Protein AF-A0A925BGY3-F1 (afdb_monomer_lite)

Sequence (94 aa):
MAVVFTFSPTKLGAQEQCGFAQSIDFPIDTNLFRIAQDFGSPSPRHQGRYHTGEDWYGIRGESFGQPVRAIAAGRVTYSAVNGWGRDGGVVIIE

Secondary structure (DSSP, 8-state):
-------------S-S--SS-S----SS-TTTEEEEE-TT-EEGGGTTEEPSS-EEEESTTTSTT-----SSS--EEEEETTTTTTS--EEEE-

Radius of gyration: 20.86 Å; chains: 1; bounding box: 48×37×63 Å

Foldseek 3Di:
DDDDDDDDDDPPPVDPPDDDFPFFDFQADCVFKDWPDAFQQQDVVVVRDTDHHTDIDGDVPPPPPGGGHGRTDFDFPDWDQCPPHPVGTDTDGD

pLDDT: mean 81.5, std 13.08, range [51.66, 95.5]

Structure (mmCIF, N/CA/C/O backbone):
data_AF-A0A925BGY3-F1
#
_entry.id   AF-A0A925BGY3-F1
#
loop_
_atom_site.group_PDB
_atom_site.id
_atom_site.type_symbol
_atom_site.label_atom_id
_atom_site.label_alt_id
_atom_site.label_comp_id
_atom_site.label_asym_id
_atom_site.label_entity_id
_atom_site.label_seq_id
_atom_site.pdbx_PDB_ins_code
_atom_site.Cartn_x
_atom_site.Cartn_y
_atom_site.Cartn_z
_atom_site.occupancy
_atom_site.B_iso_or_equiv
_atom_site.auth_seq_id
_atom_site.auth_comp_id
_atom_site.auth_asym_id
_atom_site.auth_atom_id
_atom_site.pdbx_PDB_model_num
ATOM 1 N N . MET A 1 1 ? -32.362 20.606 50.921 1.00 51.66 1 MET A N 1
ATOM 2 C CA . MET A 1 1 ? -32.637 19.731 49.762 1.00 51.66 1 MET A CA 1
ATOM 3 C C . MET A 1 1 ? -31.355 19.682 48.944 1.00 51.66 1 MET A C 1
ATOM 5 O O . MET A 1 1 ? -30.956 20.718 48.433 1.00 51.66 1 MET A O 1
ATOM 9 N N . ALA A 1 2 ? -30.628 18.564 48.964 1.00 52.03 2 ALA A N 1
ATOM 10 C CA . ALA A 1 2 ? -29.334 18.442 48.289 1.00 52.03 2 ALA A CA 1
ATOM 11 C C . ALA A 1 2 ? -29.539 17.772 46.927 1.00 52.03 2 ALA A C 1
ATOM 13 O O . ALA A 1 2 ? -30.122 16.692 46.856 1.00 52.03 2 ALA A O 1
ATOM 14 N N . VAL A 1 3 ? -29.095 18.431 45.858 1.00 61.19 3 VAL A N 1
ATOM 15 C CA . VAL A 1 3 ? -29.121 17.887 44.497 1.00 61.19 3 VAL A CA 1
ATOM 16 C C . VAL A 1 3 ? -27.836 17.091 44.298 1.00 61.19 3 VAL A C 1
ATOM 18 O O . VAL A 1 3 ? -26.742 17.649 44.344 1.00 61.19 3 VAL A O 1
ATOM 21 N N . VAL A 1 4 ? -27.970 15.780 44.115 1.00 71.62 4 VAL A N 1
ATOM 22 C CA . VAL A 1 4 ? -26.855 14.890 43.787 1.00 71.62 4 VAL A CA 1
ATOM 23 C C . VAL A 1 4 ? -26.723 14.863 42.268 1.00 71.62 4 VAL A C 1
ATOM 25 O O . VAL A 1 4 ? -27.618 14.382 41.578 1.00 71.62 4 VAL A O 1
ATOM 28 N N . PHE A 1 5 ? -25.617 15.390 41.745 1.00 66.00 5 PHE A N 1
ATOM 29 C CA . PHE A 1 5 ? -25.259 15.231 40.338 1.00 66.00 5 PHE A CA 1
ATOM 30 C C . PHE A 1 5 ? -24.577 13.877 40.146 1.00 66.00 5 PHE A C 1
ATOM 32 O O . PHE A 1 5 ? -23.472 13.647 40.639 1.00 66.00 5 PHE A O 1
ATOM 39 N N . THR A 1 6 ? -25.236 12.974 39.428 1.00 71.62 6 THR A N 1
ATOM 40 C CA . THR A 1 6 ? -24.643 11.718 38.974 1.00 71.62 6 THR A CA 1
ATOM 41 C C . THR A 1 6 ? -23.894 11.963 37.666 1.00 71.62 6 THR A C 1
ATOM 43 O O . THR A 1 6 ? -24.487 12.141 36.605 1.00 71.62 6 THR A O 1
ATOM 46 N N . PHE A 1 7 ? -22.563 11.976 37.730 1.00 67.31 7 PHE A N 1
ATOM 47 C CA . PHE A 1 7 ? -21.735 11.915 36.529 1.00 67.31 7 PHE A CA 1
ATOM 48 C C . PHE A 1 7 ? -21.771 10.485 35.987 1.00 67.31 7 PHE A C 1
ATOM 50 O O . PHE A 1 7 ? -21.248 9.563 36.611 1.00 67.31 7 PHE A O 1
ATOM 57 N N . SER A 1 8 ? -22.409 10.294 34.832 1.00 70.81 8 SER A N 1
ATOM 58 C CA . SER A 1 8 ? -22.279 9.043 34.085 1.00 70.81 8 SER A CA 1
ATOM 59 C C . SER A 1 8 ? -20.895 9.009 33.435 1.00 70.81 8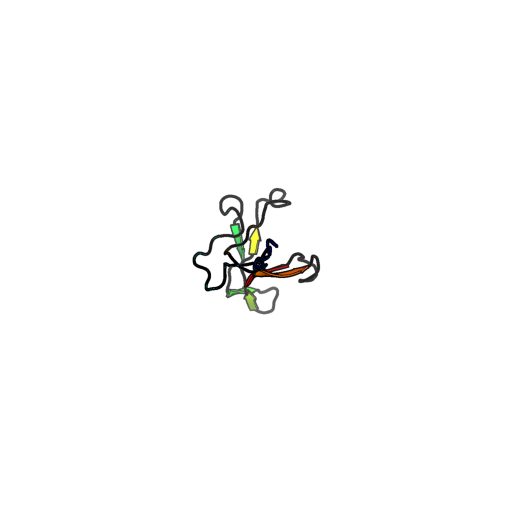 SER A C 1
ATOM 61 O O . SER A 1 8 ? -20.546 9.968 32.743 1.00 70.81 8 SER A O 1
ATOM 63 N N . PRO A 1 9 ? -20.097 7.946 33.629 1.00 67.56 9 PRO A N 1
ATOM 64 C CA . PRO A 1 9 ? -18.833 7.812 32.928 1.00 67.56 9 PRO A CA 1
ATOM 65 C C . PRO A 1 9 ? -19.125 7.692 31.432 1.00 67.56 9 PRO A C 1
ATOM 67 O O . PRO A 1 9 ? -19.743 6.728 30.976 1.00 67.56 9 PRO A O 1
ATOM 70 N N . THR A 1 10 ? -18.689 8.677 30.653 1.00 65.12 10 THR A N 1
ATOM 71 C CA . THR A 1 10 ? -18.585 8.534 29.205 1.00 65.12 10 THR A CA 1
ATOM 72 C C . THR A 1 10 ? -17.608 7.399 28.935 1.00 65.12 10 THR A C 1
ATOM 74 O O . THR A 1 10 ? -16.435 7.469 29.306 1.00 65.12 10 THR A O 1
ATOM 77 N N . LYS A 1 11 ? -18.088 6.320 28.310 1.00 61.81 11 LYS A N 1
ATOM 78 C CA . LYS A 1 11 ? -17.206 5.287 27.772 1.00 61.81 11 LYS A CA 1
ATOM 79 C C . LYS A 1 11 ? -16.317 5.947 26.718 1.00 61.81 11 LYS A C 1
ATOM 81 O O . LYS A 1 11 ? -16.751 6.182 25.598 1.00 61.81 11 LYS A O 1
ATOM 86 N N . LEU A 1 12 ? -15.071 6.235 27.079 1.00 57.22 12 LEU A N 1
ATOM 87 C CA . LEU A 1 12 ? -13.978 6.512 26.148 1.00 57.22 12 LEU A CA 1
ATOM 88 C C . LEU A 1 12 ? -13.598 5.199 25.440 1.00 57.22 12 LEU A C 1
ATOM 90 O O . LEU A 1 12 ? -12.523 4.648 25.648 1.00 57.22 12 LEU A O 1
ATOM 94 N N . GLY A 1 13 ? -14.523 4.642 24.658 1.00 57.06 13 GLY A N 1
ATOM 95 C CA . GLY A 1 13 ? -14.228 3.573 23.713 1.00 57.06 13 GLY A CA 1
ATOM 96 C C . GLY A 1 13 ? -13.801 4.223 22.408 1.00 57.06 13 GLY A C 1
ATOM 97 O O . GLY A 1 13 ? -14.648 4.700 21.665 1.00 57.06 13 GLY A O 1
ATOM 98 N N . ALA A 1 14 ? -12.496 4.291 22.149 1.00 57.25 14 ALA A N 1
ATOM 99 C CA . ALA A 1 14 ? -11.948 4.935 20.954 1.00 57.25 14 ALA A CA 1
ATOM 100 C C . ALA A 1 14 ? -12.375 4.269 19.627 1.00 57.25 14 ALA A C 1
ATOM 102 O O . ALA A 1 14 ? -12.157 4.859 18.574 1.00 57.25 14 ALA A O 1
ATOM 103 N N . GLN A 1 15 ? -12.995 3.084 19.649 1.00 61.66 15 GLN A N 1
ATOM 104 C CA . GLN A 1 15 ? -13.614 2.471 18.475 1.00 61.66 15 GLN A CA 1
ATOM 105 C C . GLN A 1 15 ? -14.885 1.701 18.878 1.00 61.66 15 GLN A C 1
ATOM 107 O O . GLN A 1 15 ? -14.796 0.656 19.514 1.00 61.66 15 GLN A O 1
ATOM 112 N N . GLU A 1 16 ? -16.073 2.175 18.481 1.00 58.91 16 GLU A N 1
ATOM 113 C CA . GLU A 1 16 ? -17.267 1.305 18.392 1.00 58.91 16 GLU A CA 1
ATOM 114 C C . GLU A 1 16 ? -17.193 0.350 17.184 1.00 58.91 16 GLU A C 1
ATOM 116 O O . GLU A 1 16 ? -17.976 -0.589 17.074 1.00 58.91 16 GLU A O 1
ATOM 121 N N . GLN A 1 17 ? -16.233 0.565 16.279 1.00 64.69 17 GLN A N 1
ATOM 122 C CA . GLN A 1 17 ? -15.976 -0.287 15.120 1.00 64.69 17 GLN A CA 1
ATOM 123 C C . GLN A 1 17 ? -15.144 -1.507 15.523 1.00 64.69 17 GLN A C 1
ATOM 125 O O . GLN A 1 17 ? -13.966 -1.611 15.200 1.00 64.69 17 GLN A O 1
ATOM 130 N N . CYS A 1 18 ? -15.770 -2.426 16.249 1.00 64.50 18 CYS A N 1
ATOM 131 C CA . CYS A 1 18 ? -15.243 -3.769 16.465 1.00 64.50 18 CYS A CA 1
ATOM 132 C C . CYS A 1 18 ? -16.009 -4.754 15.571 1.00 64.50 18 CYS A C 1
ATOM 134 O O . CYS A 1 18 ? -17.234 -4.677 15.475 1.00 64.50 18 CYS A O 1
ATOM 136 N N . GLY A 1 19 ? -15.311 -5.701 14.942 1.00 74.38 19 GLY A N 1
ATOM 137 C CA . GLY A 1 19 ? -15.916 -6.720 14.080 1.00 74.38 19 GLY A CA 1
ATOM 138 C C . GLY A 1 19 ? -15.110 -6.960 12.807 1.00 74.38 19 GLY A C 1
ATOM 139 O O . GLY A 1 19 ? -13.975 -6.51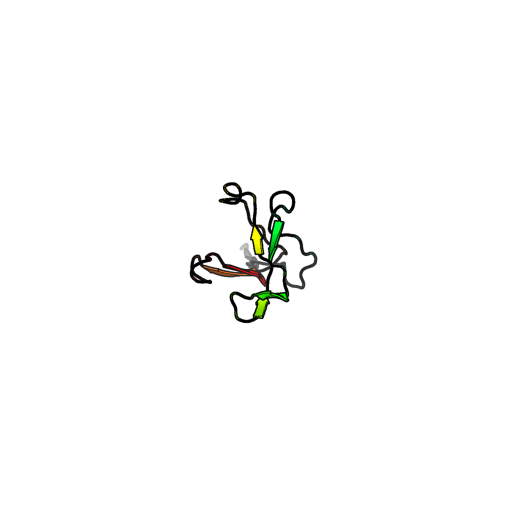7 12.690 1.00 74.38 19 GLY A O 1
ATOM 140 N N . PHE A 1 20 ? -15.696 -7.678 11.853 1.00 81.44 20 PHE A N 1
ATOM 141 C CA . PHE A 1 20 ? -15.085 -7.883 10.541 1.00 81.44 20 PHE A CA 1
ATOM 142 C C . PHE A 1 20 ? -15.205 -6.625 9.675 1.00 81.44 20 PHE A C 1
ATOM 144 O O . PHE A 1 20 ? -16.217 -5.919 9.737 1.00 81.44 20 PHE A O 1
ATOM 151 N N . ALA A 1 21 ? -14.216 -6.388 8.810 1.00 84.19 21 ALA A N 1
ATOM 152 C CA . ALA A 1 21 ? -14.324 -5.386 7.757 1.00 84.19 21 ALA A CA 1
ATOM 153 C C . ALA A 1 21 ? -15.542 -5.692 6.866 1.00 84.19 21 ALA A C 1
ATOM 155 O O . ALA A 1 21 ? -15.671 -6.783 6.314 1.00 84.19 21 ALA A O 1
ATOM 156 N N . GLN A 1 22 ? -16.448 -4.723 6.734 1.00 87.44 22 GLN A N 1
ATOM 157 C CA . GLN A 1 22 ? -17.671 -4.865 5.931 1.00 87.44 22 GLN A CA 1
ATOM 158 C C . GLN A 1 22 ? -17.446 -4.561 4.445 1.00 87.44 22 GLN A C 1
ATOM 160 O O . GLN A 1 22 ? -18.255 -4.936 3.602 1.00 87.44 22 GLN A O 1
ATOM 165 N N . SER A 1 23 ? -16.360 -3.855 4.133 1.00 89.62 23 SER A N 1
ATOM 166 C CA . SER A 1 23 ? -15.947 -3.499 2.779 1.00 89.62 23 SER A CA 1
ATOM 167 C C . SER A 1 23 ? -14.432 -3.336 2.739 1.00 89.62 23 SER A C 1
ATOM 169 O O . SER A 1 23 ? -13.816 -3.048 3.770 1.00 89.62 23 SER A O 1
ATOM 171 N N . ILE A 1 24 ? -13.862 -3.548 1.556 1.00 90.06 24 ILE A N 1
ATOM 172 C CA . ILE A 1 24 ? -12.450 -3.339 1.253 1.00 90.06 24 ILE A CA 1
ATOM 173 C C . ILE A 1 24 ? -12.392 -2.562 -0.062 1.00 90.06 24 ILE A C 1
ATOM 175 O O . ILE A 1 24 ? -13.128 -2.893 -0.993 1.00 90.06 24 ILE A O 1
ATOM 179 N N . ASP A 1 25 ? -11.539 -1.546 -0.125 1.00 93.81 25 ASP A N 1
ATOM 180 C CA . ASP A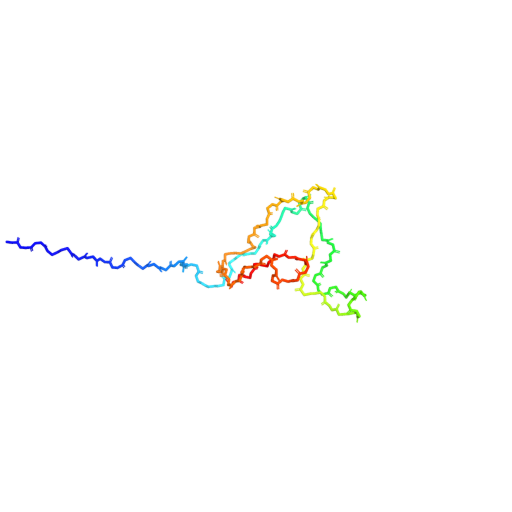 1 25 ? -11.309 -0.724 -1.316 1.00 93.81 25 ASP A CA 1
ATOM 181 C C . ASP A 1 25 ? -9.804 -0.486 -1.532 1.00 93.81 25 ASP A C 1
ATOM 183 O O . ASP A 1 25 ? -8.974 -0.869 -0.704 1.00 93.81 25 ASP A O 1
ATOM 187 N N . PHE A 1 26 ? -9.426 0.148 -2.638 1.00 94.31 26 PHE A N 1
ATOM 188 C CA . PHE A 1 26 ? -8.036 0.494 -2.907 1.00 94.31 26 PHE A CA 1
ATOM 189 C C . PHE A 1 26 ? -7.548 1.630 -1.991 1.00 94.31 26 PHE A C 1
ATOM 191 O O . PHE A 1 26 ? -8.265 2.607 -1.755 1.00 94.31 26 PHE A O 1
ATOM 198 N N . PRO A 1 27 ? -6.290 1.575 -1.510 1.00 92.56 27 PRO A N 1
ATOM 199 C CA . PRO A 1 27 ? -5.742 2.611 -0.634 1.00 92.56 27 PRO A CA 1
ATOM 200 C C . PRO A 1 27 ? -5.335 3.888 -1.390 1.0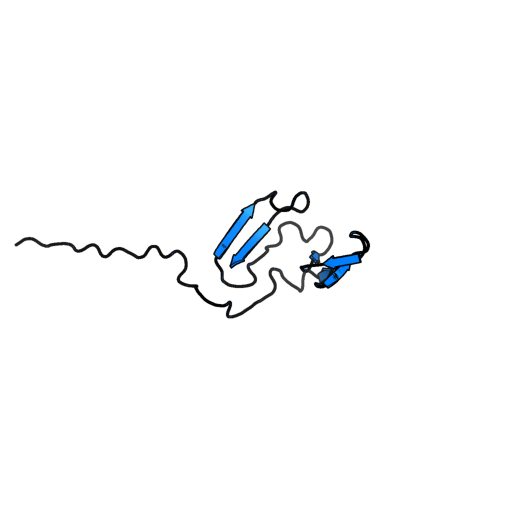0 92.56 27 PRO A C 1
ATOM 202 O O . PRO A 1 27 ? -4.839 4.837 -0.790 1.00 92.56 27 PRO A O 1
ATOM 205 N N . ILE A 1 28 ? -5.505 3.915 -2.709 1.00 93.94 28 ILE A N 1
ATOM 206 C CA . ILE A 1 28 ? -4.978 4.898 -3.662 1.00 93.94 28 ILE A CA 1
ATOM 207 C C . ILE A 1 28 ? -5.943 5.040 -4.851 1.00 93.94 28 ILE A C 1
ATOM 209 O O . ILE A 1 28 ? -6.814 4.198 -5.050 1.00 93.94 28 ILE A O 1
ATOM 213 N N . ASP A 1 29 ? -5.786 6.092 -5.660 1.00 94.44 29 ASP A N 1
ATOM 214 C CA . ASP A 1 29 ? -6.578 6.287 -6.884 1.00 94.44 29 ASP A CA 1
ATOM 215 C C . ASP A 1 29 ? -6.044 5.420 -8.036 1.00 94.44 29 ASP A C 1
ATOM 217 O O . ASP A 1 29 ? -4.978 5.684 -8.599 1.00 94.44 29 ASP A O 1
ATOM 221 N N . THR A 1 30 ? -6.808 4.405 -8.432 1.00 94.81 30 THR A N 1
ATOM 222 C CA . THR A 1 30 ? -6.442 3.466 -9.504 1.00 94.81 30 THR A CA 1
ATOM 223 C C . THR A 1 30 ? -6.456 4.078 -10.908 1.00 94.81 30 THR A C 1
ATOM 225 O O . THR A 1 30 ? -6.043 3.420 -11.860 1.00 94.81 30 THR A O 1
ATOM 228 N N . ASN A 1 31 ? -6.908 5.326 -11.078 1.00 93.69 31 ASN A N 1
ATOM 229 C CA . ASN A 1 31 ? -6.736 6.060 -12.338 1.00 93.69 31 ASN A CA 1
ATOM 230 C C . ASN A 1 31 ? -5.342 6.695 -12.451 1.00 93.69 31 ASN A C 1
ATOM 232 O O . ASN A 1 31 ? -4.857 6.927 -13.560 1.00 93.69 31 ASN A O 1
ATOM 236 N N . LEU A 1 32 ? -4.700 6.978 -11.314 1.00 92.62 32 LEU A N 1
ATOM 237 C CA . LEU A 1 32 ? -3.378 7.612 -11.240 1.00 92.62 32 LEU A CA 1
ATOM 238 C C . LEU A 1 32 ? -2.252 6.592 -11.041 1.00 92.62 32 LEU A C 1
ATOM 240 O O . LEU A 1 32 ? -1.116 6.824 -11.460 1.00 92.62 32 LEU A O 1
ATOM 244 N N . PHE A 1 33 ? -2.569 5.462 -10.416 1.00 95.25 33 PHE A N 1
ATOM 245 C CA . PHE A 1 33 ? -1.621 4.414 -10.067 1.00 95.25 33 PHE A CA 1
ATOM 246 C C . PHE A 1 33 ? -1.924 3.112 -10.800 1.00 95.25 33 PHE A C 1
ATOM 248 O O . PHE A 1 33 ? -3.068 2.804 -11.127 1.00 95.25 33 PHE A O 1
ATOM 255 N N . ARG A 1 34 ? -0.879 2.321 -11.032 1.00 94.44 34 ARG A N 1
ATOM 256 C CA . ARG A 1 34 ? -0.954 1.000 -11.662 1.00 94.44 34 ARG A CA 1
ATOM 257 C C . ARG A 1 34 ? -0.181 -0.010 -10.826 1.00 94.44 34 ARG A C 1
ATOM 259 O O . ARG A 1 34 ? 0.776 0.360 -10.146 1.00 94.44 34 ARG A O 1
ATOM 266 N N . ILE A 1 35 ? -0.568 -1.277 -10.917 1.00 93.75 35 ILE A N 1
ATOM 267 C CA . ILE A 1 35 ? 0.158 -2.375 -10.273 1.00 93.75 35 ILE A CA 1
ATOM 268 C C . ILE A 1 35 ? 1.543 -2.506 -10.921 1.00 93.75 35 ILE A C 1
ATOM 270 O O . ILE A 1 35 ? 1.660 -2.665 -12.138 1.00 93.75 35 ILE A O 1
ATOM 274 N N . ALA A 1 36 ? 2.590 -2.427 -10.102 1.00 91.62 36 ALA A N 1
ATOM 275 C CA . ALA A 1 36 ? 3.962 -2.782 -10.458 1.00 91.62 36 ALA A CA 1
ATOM 276 C C . ALA A 1 36 ? 4.216 -4.277 -10.237 1.00 91.62 36 ALA A C 1
ATOM 278 O O . ALA A 1 36 ? 4.842 -4.926 -11.075 1.00 91.62 36 ALA A O 1
ATOM 279 N N . GLN A 1 37 ? 3.744 -4.813 -9.107 1.00 91.56 37 GLN A N 1
ATOM 280 C CA . GLN A 1 37 ? 3.938 -6.211 -8.737 1.00 91.56 37 GLN A CA 1
ATOM 281 C C . GLN A 1 37 ? 2.744 -6.719 -7.929 1.00 91.56 37 GLN A C 1
ATOM 283 O O . GLN A 1 37 ? 2.388 -6.131 -6.913 1.00 91.56 37 GLN A O 1
ATOM 288 N N . ASP A 1 38 ? 2.150 -7.820 -8.378 1.00 94.00 38 ASP A N 1
ATOM 289 C CA . ASP A 1 38 ? 0.937 -8.392 -7.790 1.00 94.00 38 ASP A CA 1
ATOM 290 C C . ASP A 1 38 ? 1.254 -9.322 -6.604 1.00 94.00 38 ASP A C 1
ATOM 292 O O . ASP A 1 38 ? 2.389 -9.811 -6.462 1.00 94.00 38 ASP A O 1
ATOM 296 N N . PHE A 1 39 ? 0.246 -9.619 -5.788 1.00 93.94 39 PHE A N 1
ATOM 297 C CA . PHE A 1 39 ? 0.314 -10.637 -4.748 1.00 93.94 39 PHE A CA 1
ATOM 298 C C . PHE A 1 39 ? 0.650 -12.006 -5.348 1.00 93.94 39 PHE A C 1
ATOM 300 O O . PHE A 1 39 ? 0.187 -12.389 -6.420 1.00 93.94 39 PHE A O 1
ATOM 307 N N . GLY A 1 40 ? 1.493 -12.773 -4.658 1.00 94.31 40 GLY A N 1
ATOM 308 C CA . GLY A 1 40 ? 1.893 -14.104 -5.104 1.00 94.31 40 GLY A CA 1
ATOM 309 C C . GLY A 1 40 ? 2.803 -14.108 -6.336 1.00 94.31 40 GLY A C 1
ATOM 310 O O . GLY A 1 40 ? 3.160 -15.182 -6.815 1.00 94.31 40 GLY A O 1
ATOM 311 N N . SER A 1 41 ? 3.230 -12.947 -6.844 1.00 95.19 41 SER A N 1
ATOM 312 C CA . SER A 1 41 ? 4.203 -12.887 -7.938 1.00 95.19 41 SER A CA 1
ATOM 313 C C . SER A 1 41 ? 5.570 -13.404 -7.466 1.00 95.19 41 SER A C 1
ATOM 315 O O . SER A 1 41 ? 6.057 -12.960 -6.419 1.00 95.19 41 SER A O 1
ATOM 317 N N . PRO A 1 42 ? 6.225 -14.329 -8.194 1.00 94.69 42 PRO A N 1
ATOM 318 C CA . PRO A 1 42 ? 7.577 -14.757 -7.856 1.00 94.69 42 PRO A CA 1
ATOM 319 C C . PRO A 1 42 ? 8.565 -13.626 -8.155 1.00 94.69 42 PRO A C 1
ATOM 321 O O . PRO A 1 42 ? 8.544 -13.036 -9.234 1.00 94.69 42 PRO A O 1
ATOM 324 N N . SER A 1 43 ? 9.472 -13.342 -7.222 1.00 87.06 43 SER A N 1
ATOM 325 C CA . SER A 1 43 ? 10.471 -12.286 -7.386 1.00 87.06 43 SER A CA 1
ATOM 326 C C . SER A 1 43 ? 11.850 -12.876 -7.711 1.00 87.06 43 SER A C 1
ATOM 328 O O . SER A 1 43 ? 12.477 -13.481 -6.832 1.00 87.06 43 SER A O 1
ATOM 330 N N . PRO A 1 44 ? 12.399 -12.667 -8.927 1.00 89.44 44 PRO A N 1
ATOM 331 C CA . PRO A 1 44 ? 13.766 -13.083 -9.254 1.00 89.44 44 PRO A CA 1
ATOM 332 C C . PRO A 1 44 ? 14.805 -12.435 -8.330 1.00 89.44 44 PRO A C 1
ATOM 334 O O . PRO A 1 44 ? 15.756 -13.087 -7.903 1.00 89.44 44 PRO A O 1
ATOM 337 N N . ARG A 1 45 ? 14.569 -11.173 -7.939 1.00 87.56 45 ARG A N 1
ATOM 338 C CA . ARG A 1 45 ? 15.388 -10.437 -6.961 1.00 87.56 45 ARG A CA 1
ATOM 339 C C . ARG A 1 45 ? 15.470 -11.150 -5.609 1.00 87.56 45 ARG A C 1
ATOM 341 O O . ARG A 1 45 ? 16.478 -11.029 -4.920 1.00 87.56 45 ARG A O 1
ATOM 348 N N . HIS A 1 46 ? 14.435 -11.900 -5.240 1.00 89.25 46 HIS A N 1
ATOM 349 C CA . HIS A 1 46 ? 14.339 -12.602 -3.963 1.00 89.25 46 HIS A CA 1
ATOM 350 C C . HIS A 1 46 ? 14.362 -14.123 -4.140 1.00 89.25 46 HIS A C 1
ATOM 352 O O . HIS A 1 46 ? 13.684 -14.837 -3.405 1.00 89.25 46 HIS A O 1
ATOM 358 N N . GLN A 1 47 ? 15.157 -14.629 -5.092 1.00 95.50 47 GLN A N 1
ATOM 359 C CA . GLN A 1 47 ? 15.402 -16.070 -5.276 1.00 95.50 47 GLN A CA 1
ATOM 360 C C . GLN A 1 47 ? 14.114 -16.873 -5.541 1.00 95.50 47 GLN A C 1
ATOM 362 O O . GLN A 1 47 ? 13.974 -18.005 -5.087 1.00 95.50 47 GLN A O 1
ATOM 367 N N . GLY A 1 48 ? 13.149 -16.272 -6.241 1.00 93.81 48 GLY A N 1
ATOM 368 C CA . GLY A 1 48 ? 11.870 -16.905 -6.567 1.00 93.81 48 GLY A CA 1
ATOM 369 C C . GLY A 1 48 ? 10.851 -16.921 -5.425 1.00 93.81 48 GLY A C 1
ATOM 370 O O . GLY A 1 48 ? 9.785 -17.507 -5.592 1.00 93.81 48 GLY A O 1
ATOM 371 N N . ARG A 1 49 ? 11.131 -16.274 -4.283 1.00 93.56 49 ARG A N 1
ATOM 372 C CA . ARG A 1 49 ? 10.134 -16.095 -3.214 1.00 93.56 49 ARG A CA 1
ATOM 373 C C . ARG A 1 49 ? 8.943 -15.277 -3.713 1.00 93.56 49 ARG A C 1
ATOM 375 O O . ARG A 1 49 ? 9.101 -14.397 -4.561 1.00 93.56 49 ARG A O 1
ATOM 382 N N . TYR A 1 50 ? 7.775 -15.568 -3.151 1.00 95.00 50 TYR A N 1
ATOM 383 C CA . TYR A 1 50 ? 6.516 -14.936 -3.522 1.00 95.00 50 TYR A CA 1
ATOM 384 C C . TYR A 1 50 ? 6.289 -13.616 -2.792 1.00 95.00 50 TYR A C 1
ATOM 386 O O . TYR A 1 50 ? 6.625 -13.473 -1.615 1.00 95.00 50 TYR A O 1
ATOM 394 N N . HIS A 1 51 ? 5.700 -12.663 -3.507 1.00 92.81 51 HIS A N 1
ATOM 395 C CA . HIS A 1 51 ? 5.295 -11.374 -2.970 1.00 92.81 51 HIS A CA 1
ATOM 396 C C . HIS A 1 51 ? 4.064 -11.516 -2.061 1.00 92.81 51 HIS A C 1
ATOM 398 O O . HIS A 1 51 ? 3.092 -12.164 -2.439 1.00 92.81 51 HIS A O 1
ATOM 404 N N . THR A 1 52 ? 4.089 -10.926 -0.864 1.00 91.19 52 THR A N 1
ATOM 405 C CA . THR A 1 52 ? 2.996 -11.028 0.126 1.00 91.19 52 THR A CA 1
ATOM 406 C C . THR A 1 52 ? 2.101 -9.787 0.168 1.00 91.19 52 THR A C 1
ATOM 408 O O . THR A 1 52 ? 1.392 -9.578 1.148 1.00 91.19 52 THR A O 1
ATOM 411 N N . GLY A 1 53 ? 2.152 -8.952 -0.868 1.00 89.62 53 GLY A N 1
ATOM 412 C CA . GLY A 1 53 ? 1.356 -7.736 -1.006 1.00 89.62 53 GLY A CA 1
ATOM 413 C C . GLY A 1 53 ? 1.273 -7.303 -2.466 1.00 89.62 53 GLY A C 1
ATOM 414 O O . GLY A 1 53 ? 1.668 -8.053 -3.356 1.00 89.62 53 GLY A O 1
ATOM 415 N N . GLU A 1 54 ? 0.780 -6.094 -2.700 1.00 92.75 54 GLU A N 1
ATOM 416 C CA . GLU A 1 54 ? 0.761 -5.462 -4.017 1.00 92.75 54 GLU A CA 1
ATOM 417 C C . GLU A 1 54 ? 1.595 -4.182 -3.983 1.00 92.75 54 GLU A C 1
ATOM 419 O O . GLU A 1 54 ? 1.423 -3.345 -3.094 1.00 92.75 54 GLU A O 1
ATOM 424 N N . ASP A 1 55 ? 2.458 -4.011 -4.980 1.00 91.12 55 ASP A N 1
ATOM 425 C CA . ASP A 1 55 ? 3.202 -2.773 -5.185 1.00 91.12 55 ASP A CA 1
ATOM 426 C C . ASP A 1 55 ? 2.491 -1.938 -6.244 1.00 91.12 55 ASP A C 1
ATOM 428 O O . ASP A 1 55 ? 2.268 -2.400 -7.366 1.00 91.12 55 ASP A O 1
ATOM 432 N N . TRP A 1 56 ? 2.190 -0.686 -5.912 1.00 93.25 56 TRP A N 1
ATOM 433 C CA . TRP A 1 56 ? 1.538 0.265 -6.807 1.00 93.25 56 TRP A CA 1
ATOM 434 C C . TRP A 1 56 ? 2.458 1.445 -7.100 1.00 93.25 56 TRP A C 1
ATOM 436 O O . TRP A 1 56 ? 3.165 1.941 -6.222 1.00 93.25 56 TRP A O 1
ATOM 446 N N . TYR A 1 57 ? 2.435 1.929 -8.339 1.00 92.00 57 TYR A N 1
ATOM 447 C CA . TYR A 1 57 ? 3.233 3.080 -8.752 1.00 92.00 57 TYR A CA 1
ATOM 448 C C . TYR A 1 57 ? 2.427 4.034 -9.634 1.00 92.00 57 TYR A C 1
ATOM 450 O O . TYR A 1 57 ? 1.603 3.615 -10.445 1.00 92.00 57 TYR A O 1
ATOM 458 N N . GLY A 1 58 ? 2.659 5.334 -9.452 1.00 90.88 58 GLY A N 1
ATOM 459 C CA . GLY A 1 58 ? 2.117 6.382 -10.314 1.00 90.88 58 GLY A CA 1
ATOM 460 C C . GLY A 1 58 ? 3.089 6.764 -11.428 1.00 90.88 58 GLY A C 1
ATOM 461 O O . GLY A 1 58 ? 4.193 6.220 -11.539 1.00 90.88 58 GLY A O 1
ATOM 462 N N . ILE A 1 59 ? 2.707 7.752 -12.237 1.00 88.44 59 ILE A N 1
ATOM 463 C CA . ILE A 1 59 ? 3.610 8.350 -13.227 1.00 88.44 59 ILE A CA 1
ATOM 464 C C . ILE A 1 59 ? 4.842 8.925 -12.512 1.00 88.44 59 ILE A C 1
ATOM 466 O O . ILE A 1 59 ? 4.769 9.476 -11.409 1.00 88.44 59 ILE A O 1
ATOM 470 N N . ARG A 1 60 ? 6.016 8.762 -13.133 1.00 82.88 60 ARG A N 1
ATOM 471 C CA . ARG A 1 60 ? 7.289 9.207 -12.562 1.00 82.88 60 ARG A CA 1
ATOM 472 C C . ARG A 1 60 ? 7.241 10.709 -12.271 1.00 82.88 60 ARG A C 1
ATOM 474 O O . ARG 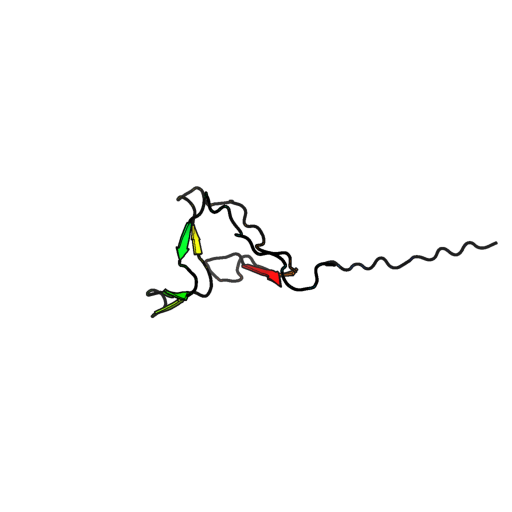A 1 60 ? 7.120 11.507 -13.189 1.00 82.88 60 ARG A O 1
ATOM 481 N N . GLY A 1 61 ? 7.421 11.065 -11.001 1.00 84.62 61 GLY A N 1
ATOM 482 C CA . GLY A 1 61 ? 7.390 12.454 -10.533 1.00 84.62 61 GLY A CA 1
ATOM 483 C C . GLY A 1 61 ? 6.017 12.933 -10.054 1.00 84.62 61 GLY A C 1
ATOM 484 O O . GLY A 1 61 ? 5.946 14.008 -9.474 1.00 84.62 61 GLY A O 1
ATOM 485 N N . GLU A 1 62 ? 4.958 12.137 -10.222 1.00 85.19 62 GLU A N 1
ATOM 486 C CA . GLU A 1 62 ? 3.583 12.530 -9.872 1.00 85.19 62 GLU A CA 1
ATOM 487 C C . GLU A 1 62 ? 3.034 11.794 -8.640 1.00 85.19 62 GLU A C 1
ATOM 489 O O . GLU A 1 62 ? 2.044 12.222 -8.047 1.00 85.19 62 GLU A O 1
ATOM 494 N N . SER A 1 63 ? 3.686 10.705 -8.216 1.00 87.88 63 SER A N 1
ATOM 495 C CA . SER A 1 63 ? 3.252 9.896 -7.069 1.00 87.88 63 SER A CA 1
ATOM 496 C C . SER A 1 63 ? 3.632 10.481 -5.705 1.00 87.88 63 SER A C 1
ATOM 498 O O . SER A 1 63 ? 3.054 10.097 -4.689 1.00 87.88 63 SER A O 1
ATOM 500 N N . PHE A 1 64 ? 4.610 11.390 -5.648 1.00 88.12 64 PHE A N 1
ATOM 501 C CA . PHE A 1 64 ? 5.098 11.927 -4.379 1.00 88.12 64 PHE A CA 1
ATOM 502 C C . PHE A 1 64 ? 4.038 12.808 -3.709 1.00 88.12 64 PHE A C 1
ATOM 504 O O . PHE A 1 64 ? 3.520 13.740 -4.318 1.00 88.12 64 PHE A O 1
ATOM 511 N N . GLY A 1 65 ? 3.736 12.521 -2.441 1.00 88.06 65 GLY A N 1
ATOM 512 C CA . GLY A 1 65 ? 2.736 13.257 -1.664 1.00 88.06 65 GLY A CA 1
ATOM 513 C C . GLY A 1 65 ? 1.280 12.911 -1.991 1.00 88.06 65 GLY A C 1
ATOM 514 O O . GLY A 1 65 ? 0.384 13.490 -1.380 1.00 88.06 65 GLY A O 1
ATOM 515 N N . GLN A 1 66 ? 1.025 11.971 -2.909 1.00 92.06 66 GLN A N 1
ATOM 516 C CA . GLN A 1 66 ? -0.330 11.478 -3.150 1.00 92.06 66 GLN A CA 1
ATOM 517 C C . GLN A 1 66 ? -0.874 10.783 -1.892 1.00 92.06 66 GLN A C 1
ATOM 519 O O . GLN A 1 66 ? -0.127 10.079 -1.204 1.00 92.06 66 GLN A O 1
ATOM 524 N N . PRO A 1 67 ? -2.162 10.976 -1.563 1.00 91.81 67 PRO A N 1
ATOM 525 C CA . PRO A 1 67 ? -2.732 10.420 -0.349 1.00 91.81 67 PRO A CA 1
ATOM 526 C C . PRO A 1 67 ? -2.849 8.895 -0.433 1.00 91.81 67 PRO A C 1
ATOM 528 O O . PRO A 1 67 ? -3.309 8.353 -1.436 1.00 91.81 67 PRO A O 1
ATOM 531 N N . VAL A 1 68 ? -2.517 8.232 0.675 1.00 90.88 68 VAL A N 1
ATOM 532 C CA . VAL A 1 68 ? -2.830 6.822 0.926 1.00 90.88 68 VAL A CA 1
ATOM 533 C C . VAL A 1 68 ? -3.926 6.767 1.989 1.00 90.88 68 VAL A C 1
ATOM 535 O O . VAL A 1 68 ? -3.801 7.383 3.050 1.00 90.88 68 VAL A O 1
ATOM 538 N N . ARG A 1 69 ? -5.023 6.072 1.695 1.00 92.19 69 ARG A N 1
ATOM 539 C CA . ARG A 1 69 ? -6.190 5.905 2.571 1.00 92.19 69 ARG A CA 1
ATOM 540 C C . ARG A 1 69 ? -6.239 4.477 3.109 1.00 92.19 69 ARG A C 1
ATOM 542 O O . ARG A 1 69 ? -5.694 3.559 2.506 1.00 92.19 69 ARG A O 1
ATOM 549 N N . ALA A 1 70 ? -6.898 4.287 4.247 1.00 90.31 70 ALA A N 1
ATOM 550 C CA . ALA A 1 70 ? -7.172 2.946 4.749 1.00 90.31 70 ALA A CA 1
ATOM 551 C C . ALA A 1 70 ? -8.122 2.210 3.791 1.00 90.31 70 ALA A C 1
ATOM 553 O O . ALA A 1 70 ? -9.096 2.797 3.323 1.00 90.31 70 ALA A O 1
ATOM 554 N N . ILE A 1 71 ? -7.847 0.929 3.537 1.00 91.19 71 ILE A N 1
ATOM 555 C CA . ILE A 1 71 ? -8.675 0.071 2.673 1.00 91.19 71 ILE A CA 1
ATOM 556 C C . ILE A 1 71 ? -9.979 -0.364 3.347 1.00 91.19 71 ILE A C 1
ATOM 558 O O . ILE A 1 71 ? -10.920 -0.767 2.677 1.00 91.19 71 ILE A O 1
ATOM 562 N N . ALA A 1 72 ? -10.016 -0.309 4.678 1.00 88.25 72 ALA A N 1
ATOM 563 C CA . ALA A 1 72 ? -11.125 -0.732 5.517 1.00 88.25 72 ALA A CA 1
ATOM 564 C C . ALA A 1 72 ? -11.107 0.051 6.839 1.00 88.25 72 ALA A C 1
ATOM 566 O O . ALA A 1 72 ? -10.081 0.614 7.232 1.00 88.25 72 ALA A O 1
ATOM 567 N N . ALA A 1 73 ? -12.241 0.068 7.540 1.00 86.19 73 ALA A N 1
ATOM 568 C CA . ALA A 1 73 ? -12.288 0.520 8.926 1.00 86.19 73 ALA A CA 1
ATOM 569 C C . ALA A 1 73 ? -11.538 -0.473 9.824 1.00 86.19 73 ALA A C 1
ATOM 571 O O . ALA A 1 73 ? -11.703 -1.680 9.666 1.00 86.19 73 ALA A O 1
ATOM 572 N N . GLY A 1 74 ? -10.748 0.042 10.764 1.00 82.50 74 GLY A N 1
ATOM 573 C CA . GLY A 1 74 ? -9.954 -0.778 11.670 1.00 82.50 74 GLY A CA 1
ATOM 574 C C . GLY A 1 74 ? -9.173 0.058 12.675 1.00 82.50 74 GLY A C 1
ATOM 575 O O . GLY A 1 74 ? -9.249 1.295 12.677 1.00 82.50 74 GLY A O 1
ATOM 576 N N . ARG A 1 75 ? -8.401 -0.610 13.533 1.00 84.00 75 ARG A N 1
ATOM 577 C CA . ARG A 1 75 ? -7.535 0.062 14.516 1.00 84.00 75 ARG A CA 1
ATOM 578 C C . ARG A 1 75 ? -6.079 0.011 14.071 1.00 84.00 75 ARG A C 1
ATOM 580 O O . ARG A 1 75 ? -5.534 -1.058 13.831 1.00 84.00 75 ARG A O 1
ATOM 587 N N . VAL A 1 76 ? -5.416 1.168 14.028 1.00 85.81 76 VAL A N 1
ATOM 588 C CA . VAL A 1 76 ? -3.967 1.226 13.788 1.00 85.81 76 VAL A CA 1
ATOM 589 C C . VAL A 1 76 ? -3.236 0.584 14.968 1.00 85.81 76 VAL A C 1
ATOM 591 O O . VAL A 1 76 ? -3.360 1.038 16.108 1.00 85.81 76 VAL A O 1
ATOM 594 N N . THR A 1 77 ? -2.466 -0.466 14.698 1.00 84.69 77 THR A N 1
ATOM 595 C CA . THR A 1 77 ? -1.672 -1.196 15.701 1.00 84.69 77 THR A CA 1
ATOM 596 C C . THR A 1 77 ? -0.186 -0.852 15.636 1.00 84.69 77 THR A C 1
ATOM 598 O O . THR A 1 77 ? 0.533 -1.040 16.617 1.00 84.69 77 THR A O 1
ATOM 601 N N . TYR A 1 78 ? 0.273 -0.307 14.507 1.00 84.88 78 TYR A N 1
ATOM 602 C CA . TYR A 1 78 ? 1.667 0.056 14.287 1.00 84.88 78 TYR A CA 1
ATOM 603 C C . TYR A 1 78 ? 1.792 1.205 13.281 1.00 84.88 78 TYR A C 1
ATOM 605 O O . TYR A 1 78 ? 1.152 1.175 12.230 1.00 84.88 78 TYR A O 1
ATOM 613 N N . SER A 1 79 ? 2.631 2.196 13.603 1.00 86.12 79 SER A N 1
ATOM 614 C CA . SER A 1 79 ? 3.044 3.267 12.690 1.00 86.12 79 SER A CA 1
ATOM 615 C C . SER A 1 79 ? 4.481 3.687 12.979 1.00 86.12 79 SER A C 1
ATOM 617 O O . SER A 1 79 ? 4.803 4.108 14.091 1.00 86.12 79 SER A O 1
ATOM 619 N N . ALA A 1 80 ? 5.360 3.546 11.987 1.00 83.94 80 ALA A N 1
ATOM 620 C CA . ALA A 1 80 ? 6.757 3.945 12.100 1.00 83.94 80 ALA A CA 1
ATOM 621 C C . ALA A 1 80 ? 7.337 4.318 10.735 1.00 83.94 80 ALA A C 1
ATOM 623 O O . ALA A 1 80 ? 7.212 3.568 9.766 1.00 83.94 80 ALA A O 1
ATOM 624 N N . VAL A 1 81 ? 8.058 5.441 10.687 1.00 82.75 81 VAL A N 1
ATOM 625 C CA . VAL A 1 81 ? 8.742 5.906 9.468 1.00 82.75 81 VAL A CA 1
ATOM 626 C C . VAL A 1 81 ? 9.781 4.881 8.995 1.00 82.75 81 VAL A C 1
ATOM 628 O O . VAL A 1 81 ? 9.905 4.637 7.802 1.00 82.75 81 VAL A O 1
ATOM 631 N N . ASN A 1 82 ? 10.455 4.205 9.931 1.00 83.19 82 ASN A N 1
ATOM 632 C CA . ASN A 1 82 ? 11.540 3.258 9.643 1.00 83.19 82 ASN A CA 1
ATOM 633 C C . ASN A 1 82 ? 11.154 1.784 9.888 1.00 83.19 82 ASN A C 1
ATOM 635 O O . ASN A 1 82 ? 12.035 0.937 10.027 1.00 83.19 82 ASN A O 1
ATOM 639 N N . GLY A 1 83 ? 9.856 1.463 9.979 1.00 76.38 83 GLY A N 1
ATOM 640 C CA . GLY A 1 83 ? 9.382 0.123 10.364 1.00 76.38 83 GLY A CA 1
ATOM 641 C C . GLY A 1 83 ? 9.709 -1.004 9.371 1.00 76.38 83 GLY A C 1
ATOM 642 O O . GLY A 1 83 ? 9.839 -2.154 9.780 1.00 76.38 83 GLY A O 1
ATOM 643 N N . TRP A 1 84 ? 9.906 -0.673 8.090 1.00 71.62 84 TRP A N 1
ATOM 644 C CA . TRP A 1 84 ? 10.266 -1.606 7.007 1.00 71.62 84 TRP A CA 1
ATOM 645 C C . TRP A 1 84 ? 11.599 -1.260 6.325 1.00 71.62 84 TRP A C 1
ATOM 647 O O . TRP A 1 84 ? 11.806 -1.470 5.131 1.00 71.62 84 TRP A O 1
ATOM 657 N N . GLY A 1 85 ? 12.559 -0.747 7.095 1.00 72.56 85 GLY A N 1
ATOM 658 C CA . GLY A 1 85 ? 13.892 -0.454 6.572 1.00 72.56 85 GLY A CA 1
ATOM 659 C C . GLY A 1 85 ? 13.880 0.715 5.584 1.00 72.56 85 GLY A C 1
ATOM 660 O O . GLY A 1 85 ? 13.398 1.793 5.916 1.00 72.56 85 GLY A O 1
ATOM 661 N N . ARG A 1 86 ? 14.471 0.530 4.396 1.00 67.94 86 ARG A N 1
ATOM 662 C CA . ARG A 1 86 ? 14.699 1.617 3.424 1.00 67.94 86 ARG A CA 1
ATOM 663 C C . ARG A 1 86 ? 13.421 2.086 2.720 1.00 67.94 86 ARG A C 1
ATOM 665 O O . ARG A 1 86 ? 13.350 3.249 2.335 1.00 67.94 86 ARG A O 1
ATOM 672 N N . ASP A 1 87 ? 12.432 1.211 2.587 1.00 60.22 87 ASP A N 1
ATOM 673 C CA . ASP A 1 87 ? 11.207 1.453 1.816 1.00 60.22 87 ASP A CA 1
ATOM 674 C C . ASP A 1 87 ? 10.082 1.977 2.736 1.00 60.22 87 ASP A C 1
ATOM 676 O O . ASP A 1 87 ? 8.970 1.471 2.751 1.00 60.22 87 ASP A O 1
ATOM 680 N N . GLY A 1 88 ? 10.435 2.956 3.579 1.00 58.31 88 GLY A N 1
ATOM 681 C CA . GLY A 1 88 ? 9.743 3.340 4.815 1.00 58.31 88 GLY A CA 1
ATOM 682 C C . GLY A 1 88 ? 8.250 3.695 4.740 1.00 58.31 88 GLY A C 1
ATOM 683 O O . GLY A 1 88 ? 7.714 4.082 3.706 1.00 58.31 88 GLY A O 1
ATOM 684 N N . GLY A 1 89 ? 7.616 3.638 5.919 1.00 59.62 89 GLY A N 1
ATOM 685 C CA . GLY A 1 89 ? 6.192 3.894 6.157 1.00 59.62 89 GLY A CA 1
ATOM 686 C C . GLY A 1 89 ? 5.362 2.609 6.228 1.00 59.62 89 GLY A C 1
ATOM 687 O O . GLY A 1 89 ? 5.086 1.986 5.213 1.00 59.62 89 GLY A O 1
ATOM 688 N N . VAL A 1 90 ? 4.936 2.220 7.433 1.00 61.44 90 VAL A N 1
ATOM 689 C CA . VAL A 1 90 ? 4.053 1.059 7.648 1.00 61.44 90 VAL A CA 1
ATOM 690 C C . VAL A 1 90 ? 2.850 1.491 8.468 1.00 61.44 90 VAL A C 1
ATOM 692 O O . VAL A 1 90 ? 3.028 2.108 9.516 1.00 61.44 90 VAL A O 1
ATOM 695 N N . VAL A 1 91 ? 1.648 1.124 8.024 1.00 62.22 91 VAL A N 1
ATOM 696 C CA . VAL A 1 91 ? 0.424 1.194 8.829 1.00 62.22 91 VAL A CA 1
ATOM 697 C C . VAL A 1 91 ? -0.211 -0.190 8.827 1.00 62.22 91 VAL A C 1
ATOM 699 O O . VAL A 1 91 ? -0.604 -0.684 7.775 1.00 62.22 91 VAL A O 1
ATOM 702 N N . ILE A 1 92 ? -0.294 -0.818 10.001 1.00 65.69 92 ILE A N 1
ATOM 703 C CA . ILE A 1 92 ? -1.007 -2.090 10.180 1.00 65.69 92 ILE A CA 1
ATOM 704 C C . ILE A 1 92 ? -2.340 -1.782 10.848 1.00 65.69 92 ILE A C 1
ATOM 706 O O . ILE A 1 92 ? -2.367 -1.156 11.912 1.00 65.69 92 ILE A O 1
ATOM 710 N N . ILE A 1 93 ? -3.425 -2.221 10.215 1.00 65.69 93 ILE A N 1
ATOM 711 C CA . ILE A 1 93 ? -4.790 -2.130 10.737 1.00 65.69 93 ILE A CA 1
ATOM 712 C C . ILE A 1 93 ? -5.303 -3.527 11.100 1.00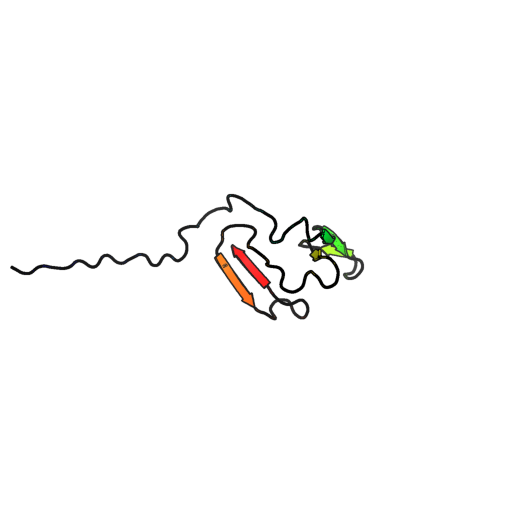 65.69 93 ILE A C 1
ATOM 714 O O . ILE A 1 93 ? -4.992 -4.488 10.397 1.00 65.69 93 ILE A O 1
ATOM 718 N N . GLU A 1 94 ? -6.040 -3.628 12.207 1.00 64.50 94 GLU A N 1
ATOM 719 C CA . GLU A 1 94 ? -6.844 -4.807 12.587 1.00 64.50 94 GLU A CA 1
ATOM 720 C C . GLU A 1 94 ? -8.333 -4.591 12.325 1.00 64.50 94 GLU A C 1
ATOM 722 O O . GLU A 1 94 ? -8.778 -3.424 12.481 1.00 64.50 94 GLU A O 1
#